Protein AF-A0A072PF68-F1 (afdb_monomer_lite)

Organism: NCBI:txid1182545

Structure (mmCIF, N/CA/C/O backbone):
data_AF-A0A072PF68-F1
#
_entry.id   AF-A0A072PF68-F1
#
loop_
_atom_site.group_PDB
_atom_site.id
_atom_site.type_symbol
_atom_site.label_atom_id
_atom_site.label_alt_id
_atom_site.label_comp_id
_atom_site.label_asym_id
_atom_site.label_entity_id
_atom_site.label_seq_id
_atom_site.pdbx_PDB_ins_code
_atom_site.Cartn_x
_atom_site.Cartn_y
_atom_site.Cartn_z
_atom_site.occupancy
_atom_site.B_iso_or_equiv
_atom_site.auth_seq_id
_atom_site.auth_comp_id
_atom_site.auth_asym_id
_atom_site.auth_atom_id
_atom_site.pdbx_PDB_model_num
ATOM 1 N N . MET A 1 1 ? -1.291 -8.243 16.765 1.00 52.56 1 MET A N 1
ATOM 2 C CA . MET A 1 1 ? -2.204 -7.214 16.218 1.00 52.56 1 MET A CA 1
ATOM 3 C C . MET A 1 1 ? -2.910 -7.830 15.019 1.00 52.56 1 MET A C 1
ATOM 5 O O . MET A 1 1 ? -2.218 -8.262 14.108 1.00 52.56 1 MET A O 1
ATOM 9 N N . THR A 1 2 ? -4.239 -7.957 15.041 1.00 60.81 2 THR A N 1
ATOM 10 C CA . THR A 1 2 ? -5.013 -8.553 13.935 1.00 60.81 2 THR A CA 1
ATOM 11 C C . THR A 1 2 ? -5.594 -7.434 13.083 1.00 60.81 2 THR A C 1
ATOM 13 O O . THR A 1 2 ? -6.503 -6.738 13.530 1.00 60.81 2 THR A O 1
ATOM 16 N N . PHE A 1 3 ? -5.073 -7.256 11.871 1.00 68.25 3 PHE A N 1
ATOM 17 C CA . PHE A 1 3 ? -5.689 -6.379 10.875 1.00 68.25 3 PHE A CA 1
ATOM 18 C C . PHE A 1 3 ? -6.900 -7.101 10.276 1.00 68.25 3 PHE A C 1
ATOM 20 O O . PHE A 1 3 ? -6.796 -8.277 9.925 1.00 68.25 3 PHE A O 1
ATOM 27 N N . LYS A 1 4 ? -8.061 -6.442 10.200 1.00 72.50 4 LYS A N 1
ATOM 28 C CA . LYS A 1 4 ? -9.301 -7.082 9.719 1.00 72.50 4 LYS A CA 1
ATOM 29 C C . LYS A 1 4 ? -9.371 -7.092 8.186 1.00 72.50 4 LYS A C 1
ATOM 31 O O . LYS A 1 4 ? -9.562 -8.166 7.623 1.00 72.50 4 LYS A O 1
ATOM 36 N N . PRO A 1 5 ? -9.177 -5.954 7.494 1.00 85.44 5 PRO A N 1
ATOM 37 C CA . PRO A 1 5 ? -8.893 -5.957 6.066 1.00 85.44 5 PRO A CA 1
ATOM 38 C C . PRO A 1 5 ? -7.398 -5.746 5.786 1.00 85.44 5 PRO A C 1
ATOM 40 O O . PRO A 1 5 ? -6.773 -4.818 6.303 1.00 85.44 5 PRO A O 1
ATOM 43 N N . THR A 1 6 ? -6.850 -6.595 4.915 1.00 89.81 6 THR A N 1
ATOM 44 C CA . THR A 1 6 ? -5.581 -6.343 4.221 1.00 89.81 6 THR A CA 1
ATOM 45 C C . THR A 1 6 ? -5.904 -5.987 2.777 1.00 89.81 6 THR A C 1
ATOM 47 O O . THR A 1 6 ? -6.548 -6.773 2.084 1.00 89.81 6 THR A O 1
ATOM 50 N N . VAL A 1 7 ? -5.505 -4.796 2.337 1.00 91.62 7 VAL A N 1
ATOM 51 C CA . VAL A 1 7 ? -5.856 -4.251 1.021 1.00 91.62 7 VAL A CA 1
ATOM 52 C C . VAL A 1 7 ? -4.584 -3.966 0.239 1.00 91.62 7 VAL A C 1
ATOM 54 O O . VAL A 1 7 ? -3.790 -3.127 0.649 1.00 91.62 7 VAL A O 1
ATOM 57 N N . LEU A 1 8 ? -4.406 -4.634 -0.899 1.00 91.38 8 LEU A N 1
ATOM 58 C CA . LEU A 1 8 ? -3.355 -4.325 -1.867 1.00 91.38 8 LEU A CA 1
ATOM 59 C C . LEU A 1 8 ? -3.914 -3.388 -2.937 1.00 91.38 8 LEU A C 1
ATOM 61 O O . LEU A 1 8 ? -4.932 -3.690 -3.556 1.00 91.38 8 LEU A O 1
ATOM 65 N N . ILE A 1 9 ? -3.242 -2.264 -3.166 1.00 91.94 9 ILE A N 1
ATOM 66 C CA . ILE A 1 9 ? -3.630 -1.277 -4.173 1.00 91.94 9 ILE A CA 1
ATOM 67 C C . ILE A 1 9 ? -2.453 -1.075 -5.121 1.00 91.94 9 ILE A C 1
ATOM 69 O O . ILE A 1 9 ? -1.396 -0.594 -4.716 1.00 91.94 9 ILE A O 1
ATOM 73 N N . THR A 1 10 ? -2.643 -1.408 -6.395 1.00 89.00 10 THR A N 1
ATOM 74 C CA . THR A 1 10 ? -1.694 -1.094 -7.470 1.00 89.00 10 THR A CA 1
ATOM 75 C C . THR A 1 10 ? -1.963 0.306 -8.016 1.00 89.00 10 THR A C 1
ATOM 77 O O . THR A 1 10 ? -3.119 0.664 -8.245 1.00 89.00 10 THR A O 1
ATOM 80 N N . GLY A 1 11 ? -0.918 1.100 -8.263 1.00 83.50 11 GLY A N 1
ATOM 81 C CA . GLY A 1 11 ? -1.080 2.435 -8.857 1.00 83.50 11 GLY A CA 1
ATOM 82 C C . GLY A 1 11 ? -1.508 3.513 -7.855 1.00 83.50 11 GLY A C 1
ATOM 83 O O . GLY A 1 11 ? -2.299 4.396 -8.173 1.00 83.50 11 GLY A O 1
ATOM 84 N N . THR A 1 12 ? -0.973 3.474 -6.635 1.00 85.94 12 THR A N 1
ATOM 85 C CA . THR A 1 12 ? -1.266 4.447 -5.562 1.00 85.94 12 THR A CA 1
ATOM 86 C C . THR A 1 12 ? -0.617 5.820 -5.745 1.00 85.94 12 THR A C 1
ATOM 88 O O . THR A 1 12 ? -0.924 6.744 -4.993 1.00 85.94 12 THR A O 1
ATOM 91 N N . LYS A 1 13 ? 0.247 5.983 -6.754 1.00 85.00 13 LYS A N 1
ATOM 92 C CA . LYS A 1 13 ? 0.966 7.233 -7.047 1.00 85.00 13 LYS A CA 1
ATOM 93 C C . LYS A 1 13 ? 0.022 8.405 -7.347 1.00 85.00 13 LYS A C 1
ATOM 95 O O . LYS A 1 13 ? 0.287 9.527 -6.922 1.00 85.00 13 LYS A O 1
ATOM 100 N N . ALA A 1 14 ? -1.089 8.161 -8.048 1.00 81.75 14 ALA A N 1
ATOM 101 C CA . ALA A 1 14 ? -2.011 9.211 -8.484 1.00 81.75 14 ALA A CA 1
ATOM 102 C C . ALA A 1 14 ? -3.460 8.716 -8.648 1.00 81.75 14 ALA A C 1
ATOM 104 O O . ALA A 1 14 ? -3.753 7.524 -8.542 1.00 81.75 14 ALA A O 1
ATOM 105 N N . GLY A 1 15 ? -4.372 9.659 -8.906 1.00 87.75 15 GLY A N 1
ATOM 106 C CA . GLY A 1 15 ? -5.763 9.383 -9.269 1.00 87.75 15 GLY A CA 1
ATOM 107 C C . GLY A 1 15 ? -6.531 8.568 -8.225 1.00 87.75 15 GLY A C 1
ATOM 108 O O . GLY A 1 15 ? -6.425 8.806 -7.019 1.00 87.75 15 GLY A O 1
ATOM 109 N N . ILE A 1 16 ? -7.308 7.595 -8.709 1.00 89.31 16 ILE A N 1
ATOM 110 C CA . ILE A 1 16 ? -8.196 6.762 -7.885 1.00 89.31 16 ILE A CA 1
ATOM 111 C C . ILE A 1 16 ? -7.395 5.924 -6.885 1.00 89.31 16 ILE A C 1
ATOM 113 O O . ILE A 1 16 ? -7.794 5.824 -5.729 1.00 89.31 16 ILE A O 1
ATOM 117 N N . GLY A 1 17 ? -6.232 5.391 -7.275 1.00 88.75 17 GLY A N 1
ATOM 118 C CA . GLY A 1 17 ? -5.391 4.593 -6.379 1.00 88.75 17 GLY A CA 1
ATOM 119 C C . GLY A 1 17 ? -4.941 5.375 -5.141 1.00 88.75 17 GLY A C 1
ATOM 120 O O . GLY A 1 17 ? -5.003 4.856 -4.026 1.00 88.75 17 GLY A O 1
ATOM 121 N N . LYS A 1 18 ? -4.575 6.655 -5.307 1.00 89.31 18 LYS A N 1
ATOM 122 C CA . LYS A 1 18 ? -4.236 7.549 -4.182 1.00 89.31 18 LYS A CA 1
ATOM 123 C C . LYS A 1 18 ? -5.456 7.849 -3.303 1.00 89.31 18 LYS A C 1
ATOM 125 O O . LYS A 1 18 ? -5.333 7.914 -2.081 1.00 89.31 18 LYS A O 1
ATOM 130 N N . GLY A 1 19 ? -6.632 8.014 -3.911 1.00 91.25 19 GLY A N 1
ATOM 131 C CA . GLY A 1 19 ? -7.897 8.178 -3.189 1.00 91.25 19 GLY A CA 1
ATOM 132 C C . GLY A 1 19 ? -8.251 6.955 -2.339 1.00 91.25 19 GLY A C 1
ATOM 133 O O . GLY A 1 19 ? -8.556 7.097 -1.156 1.00 91.25 19 GLY A O 1
ATOM 134 N N . LEU A 1 20 ? -8.131 5.753 -2.909 1.00 93.00 20 LEU A N 1
ATOM 135 C CA . LEU A 1 20 ? -8.373 4.490 -2.208 1.00 93.00 20 LEU A CA 1
ATOM 136 C C . LEU A 1 20 ? -7.388 4.288 -1.056 1.00 93.00 20 LEU A C 1
ATOM 138 O O . LEU A 1 20 ? -7.814 3.937 0.042 1.00 93.00 20 LEU A O 1
ATOM 142 N N . LEU A 1 21 ? -6.099 4.575 -1.267 1.00 93.31 21 LEU A N 1
ATOM 143 C CA . LEU A 1 21 ? -5.091 4.505 -0.207 1.00 93.31 21 LEU A CA 1
ATOM 144 C C . LEU A 1 21 ? -5.498 5.355 0.999 1.00 93.31 21 LEU A C 1
ATOM 146 O O . LEU A 1 21 ? -5.513 4.850 2.116 1.00 93.31 21 LEU A O 1
ATOM 150 N N . LYS A 1 22 ? -5.900 6.612 0.774 1.00 92.19 22 LYS A N 1
ATOM 151 C CA . LYS A 1 22 ? -6.378 7.504 1.841 1.00 92.19 22 LYS A CA 1
ATOM 152 C C . LYS A 1 22 ? -7.637 6.965 2.524 1.00 92.19 22 LYS A C 1
ATOM 154 O O . LYS A 1 22 ? -7.720 6.975 3.748 1.00 92.19 22 LYS A O 1
ATOM 159 N N . ALA A 1 23 ? -8.601 6.476 1.747 1.00 92.44 23 ALA A N 1
ATOM 160 C CA . ALA A 1 23 ? -9.866 5.972 2.276 1.00 92.44 23 ALA A CA 1
ATOM 161 C C . ALA A 1 23 ? -9.681 4.733 3.168 1.00 92.44 23 ALA A C 1
ATOM 163 O O . ALA A 1 23 ? -10.306 4.635 4.223 1.00 92.44 23 ALA A O 1
ATOM 164 N N . TYR A 1 24 ? -8.816 3.796 2.771 1.00 92.19 24 TYR A N 1
ATOM 165 C CA . TYR A 1 24 ? -8.521 2.606 3.570 1.00 92.19 24 TYR A CA 1
ATOM 166 C C . TYR A 1 24 ? -7.561 2.897 4.725 1.00 92.19 24 TYR A C 1
ATOM 168 O O . TYR A 1 24 ? -7.741 2.336 5.801 1.00 92.19 24 TYR A O 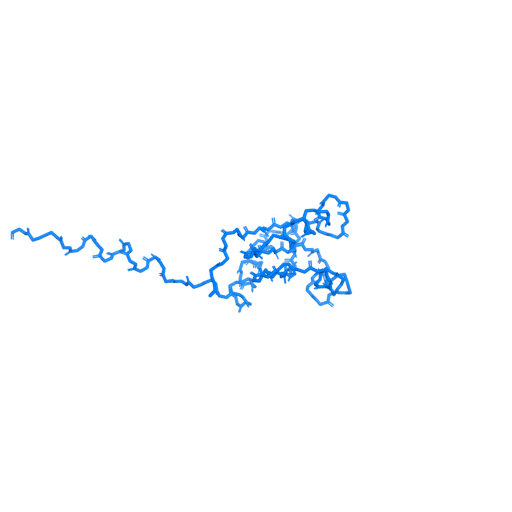1
ATOM 176 N N . ALA A 1 25 ? -6.600 3.808 4.553 1.00 92.50 25 ALA A N 1
ATOM 177 C CA . ALA A 1 25 ? -5.722 4.253 5.636 1.00 92.50 25 ALA A CA 1
ATOM 178 C C . ALA A 1 25 ? -6.505 4.920 6.777 1.00 92.50 25 ALA A C 1
ATOM 180 O O . ALA A 1 25 ? -6.140 4.773 7.940 1.00 92.50 25 ALA A O 1
ATOM 181 N N . ALA A 1 26 ? -7.607 5.602 6.458 1.00 92.62 26 ALA A N 1
ATOM 182 C CA . ALA A 1 26 ? -8.504 6.217 7.433 1.00 92.62 26 ALA A CA 1
ATOM 183 C C . ALA A 1 26 ? -9.431 5.217 8.158 1.00 92.62 26 ALA A C 1
ATOM 185 O O . ALA A 1 26 ? -10.184 5.619 9.046 1.00 92.62 26 ALA A O 1
ATOM 186 N N . ARG A 1 27 ? -9.411 3.922 7.810 1.00 90.50 27 ARG A N 1
ATOM 187 C CA . ARG A 1 27 ? -10.227 2.897 8.476 1.00 90.50 27 ARG A CA 1
ATOM 188 C C . ARG A 1 27 ? -9.429 2.193 9.572 1.00 90.50 27 ARG A C 1
ATOM 190 O O . ARG A 1 27 ? -8.439 1.554 9.233 1.00 90.50 27 ARG A O 1
ATOM 197 N N . PRO A 1 28 ? -9.892 2.196 10.834 1.00 90.44 28 PRO A N 1
ATOM 198 C CA . PRO A 1 28 ? -9.187 1.545 11.934 1.00 90.44 28 PRO A CA 1
ATOM 199 C C . PRO A 1 28 ? -8.898 0.061 11.680 1.00 90.44 28 PRO A C 1
ATOM 201 O O . PRO A 1 28 ? -9.742 -0.652 11.129 1.00 90.44 28 PRO A O 1
ATOM 204 N N . GLY A 1 29 ? -7.739 -0.422 12.130 1.00 88.69 29 GLY A N 1
ATOM 205 C CA . GLY A 1 29 ? -7.383 -1.840 12.029 1.00 88.69 29 GLY A CA 1
ATOM 206 C C . GLY A 1 29 ? -7.100 -2.329 10.604 1.00 88.69 29 GLY A C 1
ATOM 207 O O . GLY A 1 29 ? -7.239 -3.529 10.350 1.00 88.69 29 GLY A O 1
ATOM 208 N N . THR A 1 30 ? -6.765 -1.431 9.671 1.00 91.12 30 THR A N 1
ATOM 209 C CA . THR A 1 30 ? -6.566 -1.763 8.249 1.00 91.12 30 THR A CA 1
ATOM 210 C C . THR A 1 30 ? -5.089 -1.781 7.877 1.00 91.12 30 THR A C 1
ATOM 212 O O . THR A 1 30 ? -4.355 -0.831 8.154 1.00 91.12 30 THR A O 1
ATOM 215 N N . LEU A 1 31 ? -4.663 -2.836 7.183 1.00 90.75 31 LEU A N 1
ATOM 216 C CA . LEU A 1 31 ? -3.364 -2.870 6.523 1.00 90.75 31 LEU A CA 1
ATOM 217 C C . LEU A 1 31 ? -3.538 -2.499 5.052 1.00 90.75 31 LEU A C 1
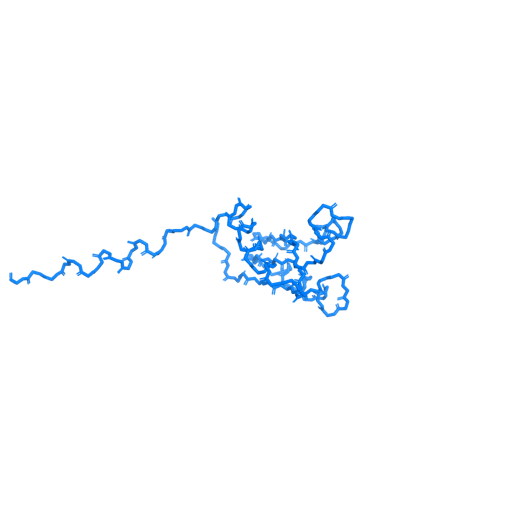ATOM 219 O O . LEU A 1 31 ? -4.204 -3.219 4.309 1.00 90.75 31 LEU A O 1
ATOM 223 N N . VAL A 1 32 ? -2.927 -1.397 4.626 1.00 92.81 32 VAL A N 1
ATOM 224 C CA . VAL A 1 32 ? -2.931 -0.979 3.223 1.00 92.81 32 VAL A CA 1
ATOM 225 C C . VAL A 1 32 ? -1.546 -1.167 2.630 1.00 92.81 32 VAL A C 1
ATOM 227 O O . VAL A 1 32 ? -0.572 -0.580 3.094 1.00 92.81 32 VAL A O 1
ATOM 230 N N . VAL A 1 33 ? -1.460 -1.979 1.586 1.00 92.88 33 VAL A N 1
ATOM 231 C CA . VAL A 1 33 ? -0.242 -2.221 0.822 1.00 92.88 33 VAL A CA 1
ATOM 232 C C . VAL A 1 33 ? -0.309 -1.395 -0.459 1.00 92.88 33 VAL A C 1
ATOM 234 O O . VAL A 1 33 ? -1.139 -1.636 -1.336 1.00 92.88 33 VAL A O 1
ATOM 237 N N . ALA A 1 34 ? 0.553 -0.392 -0.554 1.00 93.38 34 ALA A N 1
ATOM 238 C CA . ALA A 1 34 ? 0.692 0.496 -1.694 1.00 93.38 34 ALA A CA 1
ATOM 239 C C . ALA A 1 34 ? 1.758 -0.051 -2.651 1.00 93.38 34 ALA A C 1
ATOM 241 O O . ALA A 1 34 ? 2.953 0.049 -2.385 1.00 93.38 34 ALA A O 1
ATOM 242 N N . ALA A 1 35 ? 1.320 -0.614 -3.773 1.00 92.00 35 ALA A N 1
ATOM 243 C CA . ALA A 1 35 ? 2.190 -1.154 -4.806 1.00 92.00 35 ALA A CA 1
ATOM 244 C C . ALA A 1 35 ? 2.511 -0.085 -5.864 1.00 92.00 35 ALA A C 1
ATOM 246 O O . ALA A 1 35 ? 1.630 0.355 -6.618 1.00 92.00 35 ALA A O 1
ATOM 247 N N . ILE A 1 36 ? 3.781 0.325 -5.917 1.00 91.62 36 ILE A N 1
ATOM 248 C CA . ILE A 1 36 ? 4.313 1.313 -6.868 1.00 91.62 36 ILE A CA 1
ATOM 249 C C . ILE A 1 36 ? 5.535 0.769 -7.608 1.00 91.62 36 ILE A C 1
ATOM 251 O O . ILE A 1 36 ? 6.268 -0.065 -7.091 1.00 91.62 36 ILE A O 1
ATOM 255 N N . ARG A 1 37 ? 5.795 1.277 -8.814 1.00 89.00 37 ARG A N 1
ATOM 256 C CA . ARG A 1 37 ? 6.967 0.868 -9.606 1.00 89.00 37 ARG A CA 1
ATOM 257 C C . ARG A 1 37 ? 8.283 1.411 -9.059 1.00 89.00 37 ARG A C 1
ATOM 259 O O . ARG A 1 37 ? 9.301 0.741 -9.171 1.00 89.00 37 ARG A O 1
ATOM 266 N N . ASP A 1 38 ? 8.239 2.610 -8.480 1.00 86.62 38 ASP A N 1
ATOM 267 C CA . ASP A 1 38 ? 9.416 3.345 -8.006 1.00 86.62 38 ASP A CA 1
ATOM 268 C C . ASP A 1 38 ? 10.083 2.679 -6.778 1.00 86.62 38 ASP A C 1
ATOM 270 O O . ASP A 1 38 ? 11.242 2.948 -6.485 1.00 86.62 38 ASP A O 1
ATOM 274 N N . GLY A 1 39 ? 9.365 1.790 -6.081 1.00 85.69 39 GLY A N 1
ATOM 275 C CA . GLY A 1 39 ? 9.863 1.052 -4.919 1.00 85.69 39 GLY A CA 1
ATOM 276 C C . GLY A 1 39 ? 9.759 1.799 -3.579 1.00 85.69 39 GLY A C 1
ATOM 277 O O . GLY A 1 39 ? 9.390 2.979 -3.545 1.00 85.69 39 GLY A O 1
ATOM 278 N N . PRO A 1 40 ? 10.037 1.102 -2.459 1.00 87.50 40 PRO A N 1
ATOM 279 C CA . PRO A 1 40 ? 9.816 1.601 -1.096 1.00 87.50 40 PRO A CA 1
ATOM 280 C C . PRO A 1 40 ? 10.777 2.718 -0.666 1.00 87.50 40 PRO A C 1
ATOM 282 O O . PRO A 1 40 ? 10.420 3.500 0.209 1.00 87.50 40 PRO A O 1
ATOM 285 N N . ASP A 1 41 ? 11.946 2.834 -1.299 1.00 87.75 41 ASP A N 1
ATOM 286 C CA . ASP A 1 41 ? 12.952 3.862 -0.983 1.00 87.75 41 ASP A CA 1
ATOM 287 C C . ASP A 1 41 ? 12.784 5.143 -1.820 1.00 87.75 41 ASP A C 1
ATOM 289 O O . ASP A 1 41 ? 13.576 6.082 -1.731 1.00 87.75 41 ASP A O 1
ATOM 293 N N . SER A 1 42 ? 11.752 5.197 -2.666 1.00 88.75 42 SER A N 1
ATOM 294 C CA . SER A 1 42 ? 11.494 6.358 -3.515 1.00 88.75 42 SER A CA 1
ATOM 295 C C . SER A 1 42 ? 10.923 7.544 -2.718 1.00 88.75 42 SER A C 1
ATOM 297 O O . SER A 1 42 ? 10.188 7.347 -1.747 1.00 88.75 42 SER A O 1
ATOM 299 N N . PRO A 1 43 ? 11.137 8.799 -3.162 1.00 89.50 43 PRO A N 1
ATOM 300 C CA . PRO A 1 43 ? 10.500 9.970 -2.547 1.00 89.50 43 PRO A CA 1
ATOM 301 C C . PRO A 1 43 ? 8.968 9.864 -2.498 1.00 89.50 43 PRO A C 1
ATOM 303 O O . PRO A 1 43 ? 8.326 10.293 -1.544 1.00 89.50 43 PRO A O 1
ATOM 306 N N . ILE A 1 44 ? 8.379 9.214 -3.504 1.00 88.62 44 ILE A N 1
ATOM 307 C CA . ILE A 1 44 ? 6.938 8.958 -3.574 1.00 88.62 44 ILE A CA 1
ATOM 308 C C . ILE A 1 44 ? 6.500 8.018 -2.452 1.00 88.62 44 ILE A C 1
ATOM 310 O O . ILE A 1 44 ? 5.437 8.218 -1.873 1.00 88.62 44 ILE A O 1
A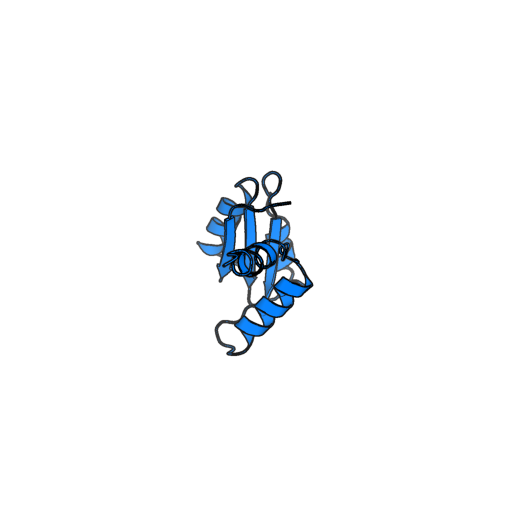TOM 314 N N . ALA A 1 45 ? 7.299 7.005 -2.113 1.00 90.06 45 ALA A N 1
ATOM 315 C CA . ALA A 1 45 ? 6.996 6.129 -0.990 1.00 90.06 45 ALA A CA 1
ATOM 316 C C . ALA A 1 45 ? 6.923 6.911 0.329 1.00 90.06 45 ALA A C 1
ATOM 318 O O . ALA A 1 45 ? 5.990 6.691 1.100 1.00 90.06 45 ALA A O 1
ATOM 319 N N . ALA A 1 46 ? 7.832 7.868 0.544 1.00 89.94 46 ALA A N 1
ATOM 320 C CA . ALA A 1 46 ? 7.806 8.749 1.713 1.00 89.94 46 ALA A CA 1
ATOM 321 C C . ALA A 1 46 ? 6.536 9.621 1.760 1.00 89.94 46 ALA A C 1
ATOM 323 O O . ALA A 1 46 ? 5.928 9.788 2.817 1.00 89.94 46 ALA A O 1
ATOM 324 N N . GLU A 1 47 ? 6.070 10.125 0.613 1.00 90.38 47 GLU A N 1
ATOM 325 C CA . GLU A 1 47 ? 4.787 10.837 0.543 1.00 90.38 47 GLU A CA 1
ATOM 326 C C . GLU A 1 47 ? 3.595 9.934 0.893 1.00 90.38 47 GLU A C 1
ATOM 328 O O . GLU A 1 47 ? 2.656 10.371 1.562 1.00 90.38 47 GLU A O 1
ATOM 333 N N . LEU A 1 48 ? 3.605 8.678 0.437 1.00 89.00 48 LEU A N 1
ATOM 334 C CA . LEU A 1 48 ? 2.518 7.727 0.684 1.00 89.00 48 LEU A CA 1
ATOM 335 C C . LEU A 1 48 ? 2.479 7.268 2.146 1.00 89.00 48 LEU A C 1
ATOM 337 O O . LEU A 1 48 ? 1.389 7.088 2.688 1.00 89.00 48 LEU A O 1
ATOM 341 N N . THR A 1 49 ? 3.633 7.104 2.796 1.00 89.94 49 THR A N 1
ATOM 342 C CA . THR A 1 49 ? 3.714 6.756 4.225 1.00 89.94 49 THR A CA 1
ATOM 343 C C . THR A 1 49 ? 3.424 7.942 5.144 1.00 89.94 49 THR A C 1
ATOM 345 O O . THR A 1 49 ? 3.005 7.730 6.279 1.00 89.94 49 THR A O 1
ATOM 348 N N . SER A 1 50 ? 3.568 9.178 4.656 1.00 91.25 50 SER A N 1
ATOM 349 C CA . SER A 1 50 ? 3.201 10.402 5.383 1.00 91.25 50 SER A CA 1
ATOM 350 C C . SER A 1 50 ? 1.680 10.630 5.475 1.00 91.25 50 SER A C 1
ATOM 352 O O . SER A 1 50 ? 1.217 11.481 6.236 1.00 91.25 50 SER A O 1
ATOM 354 N N . ILE A 1 51 ? 0.872 9.864 4.732 1.00 90.06 51 ILE A N 1
ATOM 355 C CA . ILE A 1 51 ? -0.590 9.964 4.785 1.00 90.06 51 ILE A CA 1
ATOM 356 C C . ILE A 1 51 ? -1.093 9.606 6.197 1.00 90.06 51 ILE A C 1
ATOM 358 O O . ILE A 1 51 ? -0.718 8.560 6.730 1.00 90.06 51 ILE A O 1
ATOM 362 N N . PRO A 1 52 ? -1.997 10.414 6.788 1.00 91.62 52 PRO A N 1
ATOM 363 C CA . PRO A 1 52 ? -2.597 10.101 8.078 1.00 91.62 52 PRO A CA 1
ATOM 364 C C . PRO A 1 52 ? -3.291 8.737 8.070 1.00 91.62 52 PRO A C 1
ATOM 366 O O . PRO A 1 52 ? -4.118 8.447 7.203 1.00 91.62 52 PRO A O 1
ATOM 369 N N . THR A 1 53 ? -2.973 7.916 9.066 1.00 93.50 53 THR A N 1
ATOM 370 C CA . THR A 1 53 ? -3.580 6.600 9.275 1.00 93.50 53 THR A CA 1
ATOM 371 C C . THR A 1 53 ? -4.465 6.622 10.515 1.00 93.50 53 THR A C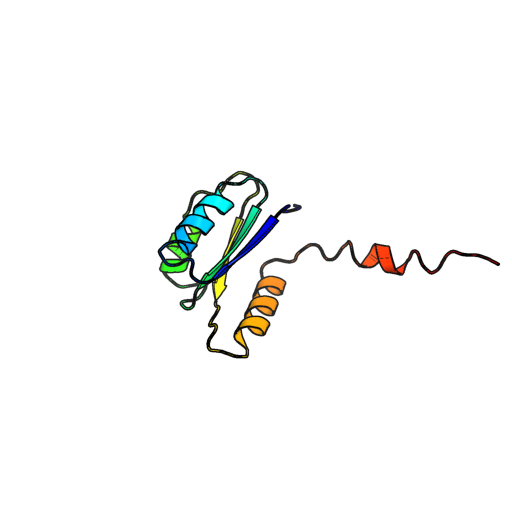 1
ATOM 373 O O . THR A 1 53 ? -4.196 7.325 11.489 1.00 93.50 53 THR A O 1
ATOM 376 N N . ALA A 1 54 ? -5.557 5.864 10.477 1.00 90.44 54 ALA A N 1
ATOM 377 C CA . ALA A 1 54 ? -6.399 5.650 11.640 1.00 90.44 54 ALA A CA 1
ATOM 378 C C . ALA A 1 54 ? -5.715 4.722 12.650 1.00 90.44 54 ALA A C 1
ATOM 380 O O . ALA A 1 54 ? -4.742 4.028 12.350 1.00 90.44 54 ALA A O 1
ATOM 381 N N . LYS A 1 55 ? -6.271 4.669 13.862 1.00 88.06 55 LYS A N 1
ATOM 382 C CA . LYS A 1 55 ? -5.767 3.809 14.933 1.00 88.06 55 LYS A CA 1
ATOM 383 C C . LYS A 1 55 ? -5.628 2.355 14.464 1.00 88.06 55 LYS A C 1
ATOM 385 O O . LYS A 1 55 ? -6.495 1.835 13.759 1.00 88.06 55 LYS A O 1
ATOM 390 N N . ASP A 1 56 ? -4.524 1.720 14.849 1.00 86.94 56 ASP A N 1
ATOM 391 C CA . ASP A 1 56 ? -4.194 0.331 14.503 1.00 86.94 56 ASP A CA 1
ATOM 392 C C . ASP A 1 56 ? -4.158 0.058 12.987 1.00 86.94 56 ASP A C 1
ATOM 394 O O . ASP A 1 56 ? -4.346 -1.074 12.547 1.00 86.94 56 ASP A O 1
ATOM 398 N N . SER A 1 57 ? -3.934 1.093 12.176 1.00 89.50 57 SER A N 1
ATOM 399 C CA . SER A 1 57 ? -3.820 0.985 10.719 1.00 89.50 57 SER A CA 1
ATOM 400 C C . SER A 1 57 ? -2.385 1.231 10.286 1.00 89.50 57 SER A C 1
ATOM 402 O O . SER A 1 57 ? -1.629 1.927 10.964 1.00 89.50 57 SER A O 1
ATOM 404 N N . LYS A 1 58 ? -1.987 0.644 9.159 1.00 90.19 58 LYS A N 1
ATOM 405 C CA . LYS A 1 58 ? -0.617 0.755 8.653 1.00 90.19 58 LYS A CA 1
ATOM 406 C C . LYS A 1 58 ? -0.612 0.840 7.136 1.00 90.19 58 LYS A C 1
ATOM 408 O O . LYS A 1 58 ? -1.364 0.131 6.472 1.00 90.19 58 LYS A O 1
ATOM 413 N N . ILE A 1 59 ? 0.273 1.677 6.606 1.00 92.19 59 ILE A N 1
ATOM 414 C CA . ILE A 1 59 ? 0.607 1.710 5.183 1.00 92.19 59 ILE A CA 1
ATOM 415 C C . ILE A 1 59 ? 1.962 1.021 5.005 1.00 92.19 59 ILE A C 1
ATOM 417 O O . ILE A 1 59 ? 2.918 1.339 5.712 1.00 92.19 59 ILE A O 1
ATOM 421 N N . ILE A 1 60 ? 2.040 0.073 4.075 1.00 92.19 60 ILE A N 1
ATOM 422 C CA . ILE A 1 60 ? 3.292 -0.542 3.624 1.00 92.19 60 ILE A CA 1
ATOM 423 C C . ILE A 1 60 ? 3.444 -0.219 2.147 1.00 92.19 60 ILE A C 1
ATOM 425 O O . ILE A 1 60 ? 2.535 -0.486 1.366 1.00 92.19 60 ILE A O 1
ATOM 429 N N . VAL A 1 61 ? 4.580 0.345 1.757 1.00 92.44 61 VAL A N 1
ATOM 430 C CA . VAL A 1 61 ? 4.894 0.567 0.345 1.00 92.44 61 VAL A CA 1
ATOM 431 C C . VAL A 1 61 ? 5.719 -0.610 -0.153 1.00 92.44 61 VAL A C 1
ATOM 433 O O . VAL A 1 61 ? 6.643 -1.049 0.524 1.00 92.44 61 VAL A O 1
ATOM 436 N N . VAL A 1 62 ? 5.366 -1.136 -1.320 1.00 91.56 62 VAL A N 1
ATOM 437 C CA . VAL A 1 62 ? 6.069 -2.248 -1.963 1.00 91.56 62 VAL A CA 1
ATOM 438 C C . VAL A 1 62 ? 6.354 -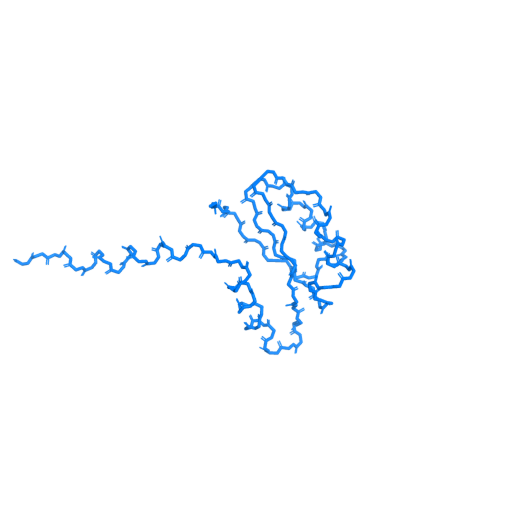1.913 -3.413 1.00 91.56 62 VAL A C 1
ATOM 440 O O . VAL A 1 62 ? 5.591 -1.192 -4.065 1.00 91.56 62 VAL A O 1
ATOM 443 N N . GLN A 1 63 ? 7.448 -2.468 -3.925 1.00 90.50 63 GLN A N 1
ATOM 444 C CA . GLN A 1 63 ? 7.727 -2.399 -5.346 1.00 90.50 63 GLN A CA 1
ATOM 445 C C . GLN A 1 63 ? 6.860 -3.410 -6.098 1.00 90.50 63 GLN A C 1
ATOM 447 O O . GLN A 1 63 ? 6.779 -4.576 -5.717 1.00 90.50 63 GLN A O 1
ATOM 452 N N . TYR A 1 64 ? 6.215 -2.966 -7.173 1.00 89.81 64 TYR A N 1
ATOM 453 C CA . TYR A 1 64 ? 5.484 -3.847 -8.075 1.00 89.81 64 TYR A CA 1
ATOM 454 C C . TYR A 1 64 ? 5.511 -3.307 -9.499 1.00 89.81 64 TYR A C 1
ATOM 456 O O . TYR A 1 64 ? 5.098 -2.172 -9.755 1.00 89.81 64 TYR A O 1
ATOM 464 N N . ASP A 1 65 ? 5.951 -4.151 -10.428 1.00 86.38 65 ASP A N 1
ATOM 465 C CA . ASP A 1 65 ? 5.884 -3.893 -11.860 1.00 86.38 65 ASP A CA 1
ATOM 466 C C . ASP A 1 65 ? 5.053 -4.979 -12.549 1.00 86.38 65 ASP A C 1
ATOM 468 O O . ASP A 1 65 ? 5.497 -6.113 -12.703 1.00 86.38 65 ASP A O 1
ATOM 472 N N . ALA A 1 66 ? 3.846 -4.620 -12.990 1.00 82.56 66 ALA A N 1
ATOM 473 C CA . ALA A 1 66 ? 2.936 -5.536 -13.676 1.00 82.56 66 ALA A CA 1
ATOM 474 C C . ALA A 1 66 ? 3.490 -6.061 -15.016 1.00 82.56 66 ALA A C 1
ATOM 476 O O . ALA A 1 66 ? 2.998 -7.069 -15.521 1.00 82.56 66 ALA A O 1
ATOM 477 N N . GLY A 1 67 ? 4.496 -5.396 -15.599 1.00 85.19 67 GLY A N 1
ATOM 478 C CA . GLY A 1 67 ? 5.181 -5.869 -16.802 1.00 85.19 67 GLY A CA 1
ATOM 479 C C . GLY A 1 67 ? 6.177 -7.002 -16.538 1.00 85.19 67 GLY A C 1
ATOM 480 O O . GLY A 1 67 ? 6.566 -7.703 -17.472 1.00 85.19 67 GLY A O 1
ATOM 481 N N . SER A 1 68 ? 6.579 -7.215 -15.281 1.00 86.56 68 SER A N 1
ATOM 482 C CA . SER A 1 68 ? 7.508 -8.278 -14.901 1.00 86.56 68 SER A CA 1
ATOM 483 C C . SER A 1 68 ? 6.767 -9.526 -14.427 1.00 86.56 68 SER A C 1
ATOM 485 O O . SER A 1 68 ? 5.913 -9.478 -13.542 1.00 86.56 68 SER A O 1
ATOM 487 N N . LYS A 1 69 ? 7.166 -10.688 -14.956 1.00 85.94 69 LYS A N 1
ATOM 488 C CA . LYS A 1 69 ? 6.644 -11.989 -14.509 1.00 85.94 69 LYS A CA 1
ATOM 489 C C . LYS A 1 69 ? 7.073 -12.345 -13.081 1.00 85.94 69 LYS A C 1
ATOM 491 O O . LYS A 1 69 ? 6.372 -13.115 -12.432 1.00 85.94 69 LYS A O 1
ATOM 496 N N . SER A 1 70 ? 8.192 -11.804 -12.590 1.00 87.81 70 SER A N 1
ATOM 497 C CA . SER A 1 70 ? 8.687 -12.082 -11.234 1.00 87.81 70 SER A CA 1
ATOM 498 C C . SER A 1 70 ? 8.078 -11.166 -10.175 1.00 87.81 70 SER A C 1
ATOM 500 O O . SER A 1 70 ? 8.052 -11.537 -9.007 1.00 87.81 70 SER A O 1
ATOM 502 N N . ALA A 1 71 ? 7.517 -10.014 -10.564 1.00 85.81 71 ALA A N 1
ATOM 503 C CA . 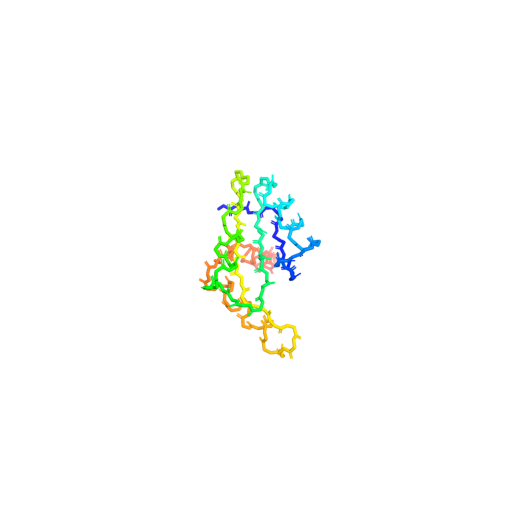ALA A 1 71 ? 7.114 -8.973 -9.617 1.00 85.81 71 ALA A CA 1
ATOM 504 C C . ALA A 1 71 ? 6.119 -9.452 -8.555 1.00 85.81 71 ALA A C 1
ATOM 506 O O . ALA A 1 71 ? 6.170 -8.994 -7.418 1.00 85.81 71 ALA A O 1
ATOM 507 N N . ALA A 1 72 ? 5.217 -10.374 -8.899 1.00 85.69 72 ALA A N 1
ATOM 508 C CA . ALA A 1 72 ? 4.288 -10.945 -7.928 1.00 85.69 72 ALA A CA 1
ATOM 509 C C . ALA A 1 72 ? 5.004 -11.818 -6.882 1.00 85.69 72 ALA A C 1
ATOM 511 O O . ALA A 1 72 ? 4.680 -11.746 -5.699 1.00 85.69 72 ALA A O 1
ATOM 512 N N . VAL A 1 73 ? 5.986 -12.616 -7.307 1.00 88.81 73 VAL A N 1
ATOM 513 C CA . VAL A 1 73 ? 6.776 -13.480 -6.418 1.00 88.81 73 VAL A CA 1
ATOM 514 C C . VAL A 1 73 ? 7.663 -12.628 -5.515 1.00 88.81 73 VAL A C 1
ATOM 516 O O . VAL A 1 73 ? 7.661 -12.819 -4.300 1.00 88.81 73 VAL A O 1
ATOM 519 N N . ASP A 1 74 ? 8.340 -11.639 -6.097 1.00 88.56 74 ASP A N 1
ATOM 520 C CA . ASP A 1 74 ? 9.227 -10.720 -5.382 1.00 88.56 74 ASP A CA 1
ATOM 521 C C . ASP A 1 74 ? 8.449 -9.909 -4.334 1.00 88.56 74 ASP A C 1
ATOM 523 O O . ASP A 1 74 ? 8.878 -9.780 -3.186 1.00 88.56 74 ASP A O 1
ATOM 527 N N . LEU A 1 75 ? 7.249 -9.435 -4.688 1.00 87.62 75 LEU A N 1
ATOM 528 C CA . LEU A 1 75 ? 6.354 -8.727 -3.774 1.00 87.62 75 LEU A CA 1
ATOM 529 C C . LEU A 1 75 ? 5.924 -9.603 -2.596 1.00 87.62 75 LEU A C 1
ATOM 531 O O . LEU A 1 75 ? 5.925 -9.136 -1.457 1.00 87.62 75 LEU A O 1
ATOM 535 N N . VAL A 1 76 ? 5.547 -10.860 -2.844 1.00 88.44 76 VAL A N 1
ATOM 536 C CA . VAL A 1 76 ? 5.127 -11.778 -1.774 1.00 88.44 76 VAL A CA 1
ATOM 537 C C . VAL A 1 76 ? 6.300 -12.098 -0.853 1.00 88.44 76 VAL A C 1
ATOM 539 O O . VAL A 1 76 ? 6.130 -12.069 0.366 1.00 88.44 76 VAL A O 1
ATOM 542 N N . ALA A 1 77 ? 7.489 -12.339 -1.408 1.00 87.88 77 ALA A N 1
ATOM 543 C CA . ALA A 1 77 ? 8.702 -12.566 -0.628 1.00 87.88 77 ALA A CA 1
ATOM 544 C C . ALA A 1 77 ? 9.052 -11.345 0.240 1.00 87.88 77 ALA A C 1
ATOM 546 O O . ALA A 1 77 ? 9.306 -11.487 1.438 1.00 87.88 77 ALA A O 1
ATOM 547 N N . TYR A 1 78 ? 8.985 -10.140 -0.333 1.00 87.44 78 TYR A N 1
ATOM 548 C CA . TYR A 1 78 ? 9.217 -8.892 0.391 1.00 87.44 78 TYR A CA 1
ATOM 549 C C . TYR A 1 78 ? 8.199 -8.676 1.513 1.00 87.44 78 TYR A C 1
ATOM 551 O O . TYR A 1 78 ? 8.574 -8.324 2.633 1.00 87.44 78 TYR A O 1
ATOM 559 N N . LEU A 1 79 ? 6.910 -8.902 1.238 1.00 86.69 79 LEU A N 1
ATOM 560 C CA . LEU A 1 79 ? 5.860 -8.783 2.245 1.00 86.69 79 LEU A CA 1
ATOM 561 C C . LEU A 1 79 ? 6.060 -9.794 3.369 1.00 86.69 79 LEU A C 1
ATOM 563 O O . LEU A 1 79 ? 5.990 -9.392 4.521 1.00 86.69 79 LEU A O 1
ATOM 567 N N . ALA A 1 80 ? 6.371 -11.054 3.058 1.00 85.25 80 ALA A N 1
ATOM 568 C CA . ALA A 1 80 ? 6.616 -12.091 4.060 1.00 85.25 80 ALA A CA 1
ATOM 569 C C . ALA A 1 80 ? 7.817 -11.772 4.969 1.00 85.25 80 ALA A C 1
ATOM 571 O O . ALA A 1 80 ? 7.769 -12.056 6.167 1.00 85.25 80 ALA A O 1
ATOM 572 N N . ALA A 1 81 ? 8.871 -11.162 4.417 1.00 84.31 81 ALA A N 1
ATOM 573 C CA . ALA A 1 81 ? 10.049 -10.741 5.173 1.00 84.31 81 ALA A CA 1
ATOM 574 C C . ALA A 1 81 ? 9.792 -9.486 6.027 1.00 84.31 81 ALA A C 1
ATOM 576 O O . ALA A 1 81 ? 10.253 -9.395 7.162 1.00 84.31 81 ALA A O 1
ATOM 577 N N . THR A 1 82 ? 9.052 -8.516 5.486 1.00 80.25 82 THR A N 1
ATOM 578 C CA . THR A 1 82 ? 8.843 -7.193 6.106 1.00 80.25 82 THR A CA 1
ATOM 579 C C . THR A 1 82 ? 7.708 -7.200 7.124 1.00 80.25 82 THR A C 1
ATOM 581 O O . THR A 1 82 ? 7.735 -6.502 8.140 1.00 80.25 82 THR A O 1
ATOM 584 N N . TRP A 1 83 ? 6.666 -7.967 6.836 1.00 71.75 83 TRP A N 1
ATOM 585 C CA . TRP A 1 83 ? 5.472 -8.078 7.645 1.00 71.75 83 TRP A CA 1
ATOM 586 C C . TRP A 1 83 ? 5.137 -9.554 7.777 1.00 71.75 83 TRP A C 1
ATOM 588 O O . TRP A 1 83 ? 4.616 -10.163 6.855 1.00 71.75 83 TRP A O 1
ATOM 598 N N . SER A 1 84 ? 5.433 -10.138 8.934 1.00 63.28 84 SER A N 1
ATOM 599 C CA . SER A 1 84 ? 5.017 -11.506 9.222 1.00 63.28 84 SER A CA 1
ATOM 600 C C . SER A 1 84 ? 3.534 -11.488 9.623 1.00 63.28 84 SER A C 1
ATOM 602 O O . SER A 1 84 ? 3.225 -11.064 10.745 1.00 63.28 84 SER A O 1
ATOM 604 N N . PRO A 1 85 ? 2.578 -11.895 8.760 1.00 58.19 85 PRO A N 1
ATOM 605 C CA . PRO A 1 85 ? 1.261 -12.253 9.247 1.00 58.19 85 PRO A CA 1
ATOM 606 C C . PRO A 1 85 ? 1.455 -13.455 10.163 1.00 58.19 85 PRO A C 1
ATOM 608 O O . PRO A 1 85 ? 2.105 -14.430 9.801 1.00 58.19 85 PRO A O 1
ATOM 611 N N . MET A 1 86 ? 0.918 -13.363 11.370 1.00 47.97 86 MET A N 1
ATOM 612 C CA . MET A 1 86 ? 0.914 -14.436 12.353 1.00 47.97 86 MET A CA 1
ATOM 613 C C . MET A 1 86 ? 0.415 -15.743 11.702 1.00 47.97 86 MET A C 1
ATOM 615 O O . MET A 1 86 ? -0.783 -15.930 11.502 1.00 47.97 86 MET A O 1
ATOM 619 N N . GLN A 1 87 ? 1.354 -16.629 11.351 1.00 49.66 87 GLN A N 1
ATOM 620 C CA . GLN A 1 87 ? 1.180 -17.958 10.743 1.00 49.66 87 GLN A CA 1
ATOM 621 C C . GLN A 1 87 ? 0.587 -18.980 11.739 1.00 49.66 87 GLN A C 1
ATOM 623 O O . GLN A 1 87 ? 0.936 -20.154 11.739 1.00 49.66 87 GLN A O 1
ATOM 628 N N . GLU A 1 88 ? -0.337 -18.555 12.604 1.00 47.09 88 GLU A N 1
ATOM 629 C CA . GLU A 1 88 ? -0.838 -19.353 13.733 1.00 47.09 88 GLU A CA 1
ATOM 630 C C . GLU A 1 88 ? -2.351 -19.622 13.621 1.00 47.09 88 GLU A C 1
ATOM 632 O O . GLU A 1 88 ? -3.106 -19.541 14.590 1.00 47.09 88 GLU A O 1
ATOM 637 N N . SER A 1 89 ? -2.852 -19.902 12.417 1.00 50.00 89 SER A N 1
ATOM 638 C CA . SER A 1 89 ? -4.202 -20.479 12.259 1.00 50.00 89 SER A CA 1
ATOM 639 C C . SER A 1 89 ? -4.272 -21.678 11.320 1.00 50.00 89 SER A C 1
ATOM 641 O O . SER A 1 89 ? -5.185 -22.487 11.468 1.00 50.00 89 SER A O 1
ATOM 643 N N . SER A 1 90 ? -3.262 -21.913 10.474 1.00 51.09 90 SER A N 1
ATOM 644 C CA . SER A 1 90 ? -3.178 -23.174 9.718 1.00 51.09 90 SER A CA 1
ATOM 645 C C . SER A 1 90 ? -2.777 -24.375 10.587 1.00 51.09 90 SER A C 1
ATOM 647 O O . SER A 1 90 ? -3.195 -25.496 10.297 1.00 51.09 90 SER A O 1
ATOM 649 N N . SER A 1 91 ? -2.077 -24.170 11.712 1.00 48.00 91 SER A N 1
ATOM 650 C CA . SER A 1 91 ? -1.701 -25.265 12.627 1.00 48.00 91 SER A CA 1
ATOM 651 C C . SER A 1 91 ? -2.876 -25.865 13.417 1.00 48.00 91 SER A C 1
ATOM 653 O O . SER A 1 91 ? -2.754 -26.977 13.928 1.00 48.00 91 SER A O 1
ATOM 655 N N . ARG A 1 92 ? -4.044 -25.200 13.487 1.00 51.72 92 ARG A N 1
ATOM 656 C CA . ARG A 1 92 ? -5.231 -25.750 14.179 1.00 51.72 92 ARG A CA 1
ATOM 657 C C . ARG A 1 92 ? -6.133 -26.616 13.295 1.00 51.72 92 ARG A C 1
ATOM 659 O O . ARG A 1 92 ? -6.868 -27.432 13.835 1.00 51.72 92 ARG A O 1
ATOM 666 N N . MET A 1 93 ? -6.046 -26.520 11.964 1.00 50.00 93 MET A N 1
ATOM 667 C CA . MET A 1 93 ? -6.898 -27.322 11.067 1.00 50.00 93 MET A CA 1
ATOM 668 C C . MET A 1 93 ? -6.326 -28.713 10.744 1.00 50.00 93 MET A C 1
ATOM 670 O O . MET A 1 93 ? -7.085 -29.615 10.399 1.00 50.00 93 MET A O 1
ATOM 674 N N . VAL A 1 94 ? -5.017 -28.935 10.913 1.00 57.34 94 VAL A N 1
ATOM 675 C CA . VAL A 1 94 ? -4.391 -30.254 10.671 1.00 57.34 94 VAL A CA 1
ATOM 676 C C . VAL A 1 94 ? -4.472 -31.185 11.892 1.00 57.34 94 VAL A C 1
ATOM 678 O O . VAL A 1 94 ? -4.516 -32.403 11.729 1.00 57.34 94 VAL A O 1
ATOM 681 N N . GLN A 1 95 ? -4.571 -30.652 13.114 1.00 54.28 95 GLN A N 1
ATOM 682 C CA . GLN A 1 95 ? -4.646 -31.473 14.335 1.00 54.28 95 GLN A CA 1
ATOM 683 C C . GLN A 1 95 ? -6.045 -32.062 14.601 1.00 54.28 95 GLN A C 1
ATOM 685 O O . GLN A 1 95 ? -6.158 -33.081 15.276 1.00 54.28 95 GLN A O 1
ATOM 690 N N . GLN A 1 96 ? -7.118 -31.503 14.028 1.00 54.34 96 GLN A N 1
ATOM 691 C CA . GLN A 1 96 ? -8.481 -31.974 14.318 1.00 54.34 96 GLN A CA 1
ATOM 692 C C . GLN A 1 96 ? -8.912 -33.207 13.497 1.00 54.34 96 GLN A C 1
ATOM 694 O O . GLN A 1 96 ? -9.977 -33.765 13.740 1.00 54.34 96 GLN A O 1
ATOM 699 N N . LYS A 1 97 ? -8.068 -33.695 12.573 1.00 55.50 97 LYS A N 1
ATOM 700 C CA . LYS A 1 97 ? -8.324 -34.929 11.802 1.00 55.50 97 LYS A CA 1
ATOM 701 C C . LYS A 1 97 ? -7.637 -36.184 12.374 1.00 55.50 97 LYS A C 1
ATOM 703 O O . LYS A 1 97 ? -7.610 -37.208 11.700 1.00 55.50 97 LYS A O 1
ATOM 708 N N . LYS A 1 98 ? -7.068 -36.122 13.588 1.00 57.06 98 LYS A N 1
ATOM 709 C CA . LYS A 1 98 ? -6.402 -37.269 14.250 1.00 57.06 98 LYS A CA 1
ATOM 710 C C . LYS A 1 98 ? -7.099 -37.805 15.508 1.00 57.06 98 LYS A C 1
ATOM 712 O O . LYS A 1 98 ? -6.587 -38.742 16.108 1.00 57.06 98 LYS A O 1
ATOM 717 N N . SER A 1 99 ? -8.267 -37.289 15.884 1.00 54.59 99 SER A N 1
ATOM 718 C CA . SER A 1 99 ? -9.036 -37.788 17.032 1.00 54.59 99 SER A CA 1
ATOM 719 C C . SER A 1 99 ? -10.439 -38.246 16.621 1.00 54.59 99 SER A C 1
ATOM 721 O O . SER A 1 99 ? -11.439 -37.574 16.856 1.00 54.59 99 SER A O 1
ATOM 723 N N . HIS A 1 100 ? -10.515 -39.419 15.998 1.00 45.50 100 HIS A N 1
ATOM 724 C CA . HIS A 1 100 ? -11.683 -40.298 16.099 1.00 45.50 100 HIS A CA 1
ATOM 725 C C . HIS A 1 100 ? -11.155 -41.680 16.501 1.00 45.50 100 HIS A C 1
ATOM 727 O O . HIS A 1 100 ? -10.459 -42.295 15.691 1.00 45.50 100 HIS A O 1
ATOM 733 N N . PRO A 1 101 ? -11.376 -42.130 17.749 1.00 59.12 101 PRO A N 1
ATOM 734 C CA . PRO A 1 101 ? -11.033 -43.483 18.154 1.00 59.12 101 PRO A CA 1
ATOM 735 C C . PRO A 1 101 ? -12.090 -44.463 17.627 1.00 59.12 101 PRO A C 1
ATOM 737 O O . PRO A 1 101 ? -13.283 -44.150 17.638 1.00 59.12 101 PRO A O 1
ATOM 740 N N . SER A 1 102 ? -11.626 -45.623 17.158 1.00 51.72 102 SER A N 1
ATOM 741 C CA . SER A 1 102 ? -12.431 -46.845 17.040 1.00 51.72 102 SER A CA 1
ATOM 742 C C . SER A 1 102 ? -12.576 -47.523 18.395 1.00 51.72 102 SER A C 1
ATOM 744 O O . SER A 1 102 ? -11.636 -47.384 19.212 1.00 51.72 102 SER A O 1
#

InterPro domains:
  IPR002347 Short-chain dehydrogenase/reductase SDR [PF00106] (6-84)
  IPR036291 NAD(P)-binding domain superfamily [SSF51735] (5-85)

Sequence (102 aa):
MTFKPTVLITGTKAGIGKGLLKAYAARPGTLVVAAIRDGPDSPIAAELTSIPTAKDSKIIVVQYDAGSKSAAVDLVAYLAATWSPMQESSSRMVQQKKSHPS

Secondary structure (DSSP, 8-state):
---S-EEEEE-TTSHHHHHHHHHHHTSTT-EEEEEESS-TTSHHHHHHHTS---TT-EEEEEE--TT-SSHHHHHHHHHHHHS-----STHHHHHTTS----

pLDDT: mean 81.18, std 14.89, range [45.5, 93.5]

Radius of gyration: 17.03 Å; chains: 1; bounding box: 25×58×35 Å

Foldseek 3Di:
DAQPEEEEAEPCLDDVNVVVLLVQQADASYEYEYEDQCACPDPSVVVSQPRHGHHNYHYHYGYADPVDPCRVVVRVVVCCVVPPDPPPPVVVVVVVVPDDDD